Protein AF-I7LN81-F1 (afdb_monomer)

pLDDT: mean 77.47, std 14.79, range [37.19, 94.75]

Foldseek 3Di:
DDDDDCPDPVNVVPVPDDVVNVVVVVCVVVVHDDPPPPCPLDQDWFADPPPRDIGGSPDQADPPPRHGRDPVSVVVVVVVVVVVVVVCVVCVPVVVVVVVVVVVVPPPPDPDD

Radius of gyration: 24.92 Å; Cα contacts (8 Å, |Δi|>4): 66; chains: 1; bounding box: 51×46×60 Å

Nearest PDB structures (foldseek):
  7mnt-assembly1_B  TM=6.723E-01  e=8.403E-02  Homo sapiens
  7mns-assembly1_B  TM=6.674E-01  e=1.345E-01  Homo sapiens
  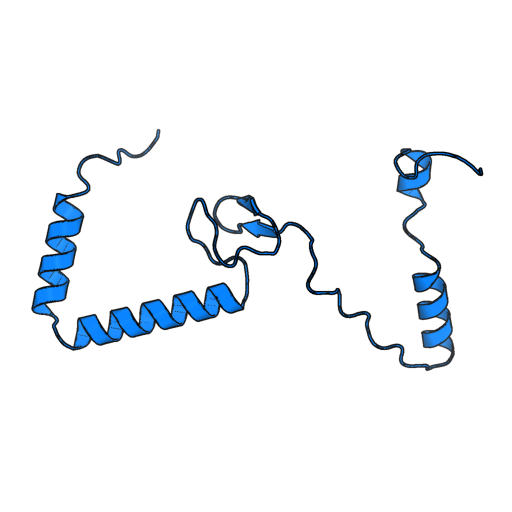7mnu-assembly1_B  TM=6.736E-01  e=2.301E-01  Homo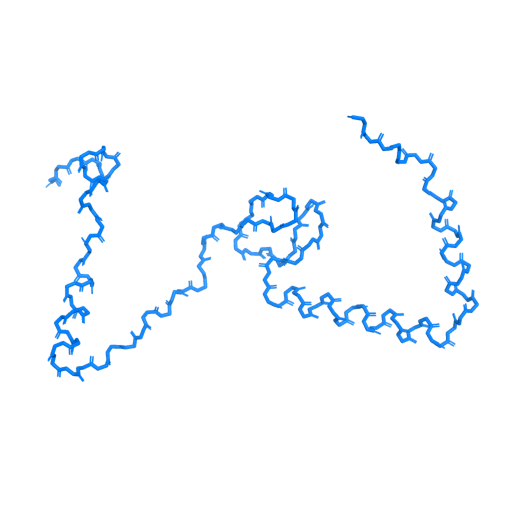 sapiens
  7mo4-assembly2_D  TM=6.783E-01  e=3.682E-01  Rattus norvegicus
  7r7j-assembly1_A  TM=5.900E-01  e=5.510E-01  Escherichia coli K-12

Solvent-accessible surface area (backbone atoms only — not comparable to full-atom values): 7149 Å² total; per-residue (Å²): 142,83,81,80,67,69,82,38,74,72,43,56,77,66,62,81,74,50,74,66,58,55,53,51,54,53,32,54,76,72,70,46,83,68,77,74,77,69,78,58,90,54,81,52,69,46,65,36,91,84,79,64,52,75,40,60,57,86,52,40,47,36,94,86,80,62,48,54,65,40,71,64,31,44,49,55,50,53,52,53,50,50,54,52,50,51,52,40,70,76,40,58,66,62,48,51,53,52,50,52,53,53,59,70,70,55,87,74,78,70,83,84,128

Sequence (113 aa):
MMWGSLSTDMLQTYGHLVDKDIDAAIAQLYGVVTPETETSDSLEPRQCPRCLSVWGPALQHCGVCGAPLTREGMADLDDALDELRDLIKQDQVQAIEAIQTLQEMEPSRSPAA

Structure (mmCIF, N/CA/C/O backbone):
data_AF-I7LN81-F1
#
_entry.id   AF-I7LN81-F1
#
loop_
_atom_site.group_PDB
_atom_site.id
_atom_site.type_symbol
_atom_site.label_atom_id
_atom_site.label_alt_id
_atom_site.label_comp_id
_atom_site.label_asym_id
_atom_site.label_entity_id
_atom_site.label_seq_id
_atom_site.pdbx_PDB_ins_code
_atom_site.Cartn_x
_atom_site.Cartn_y
_atom_site.Cartn_z
_atom_site.occupancy
_atom_site.B_iso_or_equiv
_atom_site.auth_seq_id
_atom_site.auth_comp_id
_atom_site.auth_asym_id
_atom_site.auth_atom_id
_atom_site.pdbx_PDB_model_num
ATOM 1 N N . MET A 1 1 ? 30.484 7.445 -25.315 1.00 51.81 1 MET A N 1
ATOM 2 C CA . MET A 1 1 ? 30.068 8.423 -26.345 1.00 51.81 1 MET A CA 1
ATOM 3 C C . MET A 1 1 ? 29.216 7.706 -27.373 1.00 51.81 1 MET A C 1
ATOM 5 O O . MET A 1 1 ? 29.751 6.798 -27.990 1.00 51.81 1 MET A O 1
ATOM 9 N N . MET A 1 2 ? 27.941 8.093 -27.508 1.00 42.47 2 MET A N 1
ATOM 10 C CA . MET A 1 2 ? 27.064 7.938 -28.689 1.00 42.47 2 MET A CA 1
ATOM 11 C C . MET A 1 2 ? 25.659 8.449 -28.250 1.00 42.47 2 MET A C 1
ATOM 13 O O . MET A 1 2 ? 24.943 7.730 -27.574 1.00 42.47 2 MET A O 1
ATOM 17 N N . TRP A 1 3 ? 25.334 9.706 -28.593 1.00 51.75 3 TRP A N 1
ATOM 18 C CA . TRP A 1 3 ? 23.990 10.311 -28.795 1.00 51.75 3 TRP A CA 1
ATOM 19 C C . TRP A 1 3 ? 22.941 10.358 -27.666 1.00 51.75 3 TRP A C 1
ATOM 21 O O . TRP A 1 3 ? 22.328 9.351 -27.358 1.00 51.75 3 TRP A O 1
ATOM 31 N N . GLY A 1 4 ? 22.621 11.586 -27.219 1.00 63.72 4 GLY A N 1
ATOM 32 C CA . GLY A 1 4 ? 21.273 12.017 -26.798 1.00 63.72 4 GLY A CA 1
ATOM 33 C C . GLY A 1 4 ? 20.687 11.393 -25.526 1.00 63.72 4 GLY A C 1
ATOM 34 O O . GLY A 1 4 ? 20.810 10.204 -25.267 1.00 63.72 4 GLY A O 1
ATOM 35 N N . SER A 1 5 ? 20.001 12.184 -24.702 1.00 69.81 5 SER A N 1
ATOM 36 C CA . SER A 1 5 ? 19.209 11.600 -23.618 1.00 69.81 5 SER A CA 1
ATOM 37 C C 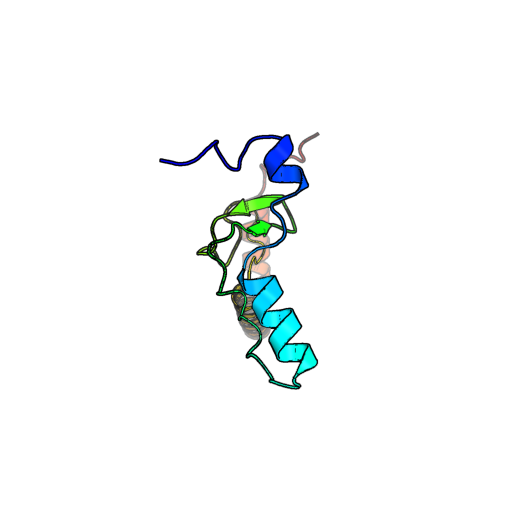. SER A 1 5 ? 18.012 10.840 -24.204 1.00 69.81 5 SER A C 1
ATOM 39 O O . SER A 1 5 ? 17.329 11.335 -25.102 1.00 69.81 5 SER A O 1
ATOM 41 N N . LEU A 1 6 ? 17.698 9.661 -23.657 1.00 64.94 6 LEU A N 1
ATOM 42 C CA . LEU A 1 6 ? 16.478 8.911 -24.006 1.00 64.94 6 LEU A CA 1
ATOM 43 C C . LEU A 1 6 ? 15.189 9.697 -23.706 1.00 64.94 6 LEU A C 1
ATOM 45 O O . LEU A 1 6 ? 14.111 9.295 -24.122 1.00 64.94 6 LEU A O 1
ATOM 49 N N . SER A 1 7 ? 15.293 10.821 -22.995 1.00 68.50 7 SER A N 1
ATOM 50 C CA . SER A 1 7 ? 14.193 11.722 -22.651 1.00 68.50 7 SER A CA 1
ATOM 51 C C . SER A 1 7 ? 13.798 12.709 -23.754 1.00 68.50 7 SER A C 1
ATOM 53 O O . SER A 1 7 ? 12.917 13.528 -23.521 1.00 68.50 7 SER A O 1
ATOM 55 N N . THR A 1 8 ? 14.450 12.706 -24.922 1.00 77.50 8 THR A N 1
ATOM 56 C CA . THR A 1 8 ? 13.989 13.554 -26.037 1.00 77.50 8 THR A CA 1
ATOM 57 C C . THR A 1 8 ? 12.657 13.043 -26.581 1.00 77.50 8 THR A C 1
ATOM 59 O O . THR A 1 8 ? 12.477 11.834 -26.712 1.00 77.50 8 THR A O 1
ATOM 62 N N . ASP A 1 9 ? 11.758 13.950 -26.970 1.00 70.94 9 ASP A N 1
ATOM 63 C CA . ASP A 1 9 ? 10.435 13.604 -27.522 1.00 70.94 9 ASP A CA 1
ATOM 64 C C . ASP A 1 9 ? 10.529 12.621 -28.700 1.00 70.94 9 ASP A C 1
ATOM 66 O O . ASP A 1 9 ? 9.734 11.687 -28.833 1.00 70.94 9 ASP A O 1
ATOM 70 N N . MET A 1 10 ? 11.562 12.789 -29.531 1.00 74.88 10 MET A N 1
ATOM 71 C CA . MET A 1 10 ? 11.813 11.921 -30.678 1.00 74.88 10 MET A CA 1
ATOM 72 C C . MET A 1 10 ? 12.206 10.503 -30.254 1.00 74.88 10 MET A C 1
ATOM 74 O O . MET A 1 10 ? 11.717 9.552 -30.847 1.00 74.88 10 MET A O 1
ATOM 78 N N . LEU A 1 11 ? 13.059 10.330 -29.238 1.00 69.50 11 LEU A N 1
ATOM 79 C CA . LEU A 1 11 ? 13.467 8.995 -28.781 1.00 69.50 11 LEU A CA 1
ATOM 80 C C . LEU A 1 11 ? 12.400 8.334 -27.903 1.00 69.50 11 LEU A C 1
ATOM 82 O O . LEU A 1 11 ? 12.218 7.126 -28.002 1.00 69.50 11 LEU A O 1
ATOM 86 N N . GLN A 1 12 ? 11.649 9.106 -27.115 1.00 73.38 12 GLN A N 1
ATOM 87 C CA . GLN A 1 12 ? 10.528 8.601 -26.315 1.00 73.38 12 GLN A CA 1
ATOM 88 C C . GLN A 1 12 ? 9.442 7.959 -27.177 1.00 73.38 12 GLN A C 1
ATOM 90 O O . GLN A 1 12 ? 8.915 6.922 -26.805 1.00 73.38 12 GLN A O 1
ATOM 95 N N . THR A 1 13 ? 9.155 8.532 -28.347 1.00 69.19 13 THR A N 1
ATOM 96 C CA . THR A 1 13 ? 8.112 8.025 -29.255 1.00 69.19 13 THR A CA 1
ATOM 97 C C . THR A 1 13 ? 8.449 6.648 -29.853 1.00 69.19 13 THR A C 1
ATOM 99 O O . THR A 1 13 ? 7.546 5.895 -30.210 1.00 69.19 13 THR A O 1
ATOM 102 N N . TYR A 1 14 ? 9.738 6.300 -29.975 1.00 64.88 14 TYR A N 1
ATOM 103 C CA . TYR A 1 14 ? 10.191 5.069 -30.646 1.00 64.88 14 TYR A CA 1
ATOM 104 C C . TYR A 1 14 ? 10.980 4.107 -29.738 1.00 64.88 14 TYR A C 1
ATOM 106 O O . TYR A 1 14 ? 11.253 2.979 -30.139 1.00 64.88 14 TYR A O 1
ATOM 114 N N . GLY A 1 15 ? 11.332 4.515 -28.517 1.00 71.62 15 GLY A N 1
ATOM 115 C CA . GLY A 1 15 ? 12.186 3.771 -27.582 1.00 71.62 15 GLY A CA 1
ATOM 116 C C . GLY A 1 15 ? 11.472 2.698 -26.760 1.00 71.62 15 GLY A C 1
ATOM 117 O O . GLY A 1 15 ? 11.936 2.353 -25.678 1.00 71.62 15 GLY A O 1
ATOM 118 N N . HIS A 1 16 ? 10.326 2.212 -27.231 1.00 72.56 16 HIS A N 1
ATOM 119 C CA . HIS A 1 16 ? 9.520 1.216 -26.522 1.00 72.56 16 HIS A CA 1
ATOM 120 C C . HIS A 1 16 ? 9.965 -0.226 -26.785 1.00 72.56 16 HIS A C 1
ATOM 122 O O . HIS A 1 16 ? 9.554 -1.114 -26.051 1.00 72.56 16 HIS A O 1
ATOM 128 N N . LEU A 1 17 ? 10.774 -0.453 -27.826 1.00 75.50 17 LEU A N 1
ATOM 129 C CA . LEU A 1 17 ? 11.372 -1.750 -28.130 1.00 75.50 17 LEU A CA 1
ATOM 130 C C . LEU A 1 17 ? 12.754 -1.831 -27.492 1.00 75.50 17 LEU A C 1
ATOM 132 O O . LEU A 1 17 ? 13.653 -1.060 -27.834 1.00 75.50 17 LEU A O 1
ATOM 136 N N . VAL A 1 18 ? 12.915 -2.785 -26.586 1.00 76.31 18 VAL A N 1
ATOM 137 C CA . VAL A 1 18 ? 14.189 -3.127 -25.957 1.00 76.31 18 VAL A CA 1
ATOM 138 C C . VAL A 1 18 ? 14.663 -4.465 -26.526 1.00 76.31 18 VAL A C 1
ATOM 140 O O . VAL A 1 18 ? 13.853 -5.286 -26.950 1.00 76.31 18 VAL A O 1
ATOM 143 N N . ASP A 1 19 ? 15.971 -4.726 -26.513 1.00 75.81 19 ASP A N 1
ATOM 144 C CA . ASP A 1 19 ? 16.558 -5.988 -27.001 1.00 75.81 19 ASP A CA 1
ATOM 145 C C . ASP A 1 19 ? 15.854 -7.234 -26.428 1.00 75.81 19 ASP A C 1
ATOM 147 O O . ASP A 1 19 ? 15.621 -8.216 -27.129 1.00 75.81 19 ASP A O 1
ATOM 151 N N . LYS A 1 20 ? 15.402 -7.147 -25.173 1.00 79.19 20 LYS A N 1
ATOM 152 C CA . LYS A 1 20 ? 14.633 -8.194 -24.495 1.00 79.19 20 LYS A CA 1
ATOM 153 C C . LYS A 1 20 ? 13.316 -8.547 -25.204 1.00 79.19 20 LYS A C 1
ATOM 155 O O . LYS A 1 20 ? 12.921 -9.711 -25.192 1.00 79.19 20 LYS A O 1
ATOM 160 N N . ASP A 1 21 ? 12.639 -7.575 -25.811 1.00 80.44 21 ASP A N 1
ATOM 161 C CA . ASP A 1 21 ? 11.388 -7.805 -26.543 1.00 80.44 21 ASP A CA 1
ATOM 162 C C . ASP A 1 21 ? 11.647 -8.596 -27.833 1.00 80.44 21 ASP A C 1
ATOM 164 O O . ASP A 1 21 ? 10.854 -9.459 -28.215 1.00 80.44 21 ASP A O 1
ATOM 168 N N . ILE A 1 22 ? 12.794 -8.344 -28.476 1.00 84.06 22 ILE A N 1
ATOM 169 C CA . ILE A 1 22 ? 13.252 -9.073 -29.664 1.00 84.06 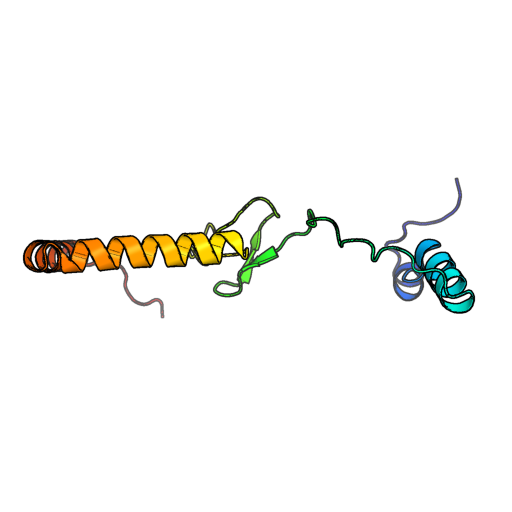22 ILE A CA 1
ATOM 170 C C . ILE A 1 22 ? 13.581 -10.520 -29.288 1.00 84.06 22 ILE A C 1
ATOM 172 O O . ILE A 1 22 ? 13.091 -11.450 -29.934 1.00 84.06 22 ILE A O 1
ATOM 176 N N . ASP A 1 23 ? 14.349 -10.719 -28.216 1.00 85.56 23 ASP A N 1
ATOM 177 C CA . ASP A 1 23 ? 14.709 -12.050 -27.720 1.00 85.56 23 ASP A CA 1
ATOM 178 C C . ASP A 1 23 ? 13.467 -12.867 -27.329 1.00 85.56 23 ASP A C 1
ATOM 180 O O . ASP A 1 23 ? 13.363 -14.048 -27.673 1.00 85.56 23 ASP A O 1
ATOM 184 N N . ALA A 1 24 ? 12.486 -12.236 -26.674 1.00 84.44 24 ALA A N 1
ATOM 185 C CA . ALA A 1 24 ? 11.224 -12.873 -26.308 1.00 84.44 24 ALA A CA 1
ATOM 186 C C . ALA A 1 24 ? 10.400 -13.289 -27.539 1.00 84.44 24 ALA A C 1
ATOM 188 O O . ALA A 1 24 ? 9.879 -14.406 -27.583 1.00 84.44 24 ALA A O 1
ATOM 189 N N . ALA A 1 25 ? 10.305 -12.431 -28.561 1.00 83.94 25 ALA A N 1
ATOM 190 C CA . ALA A 1 25 ? 9.597 -12.748 -29.801 1.00 83.94 25 ALA A CA 1
ATOM 191 C C . ALA A 1 25 ? 10.265 -13.904 -30.568 1.00 83.94 25 ALA A C 1
ATOM 193 O O . ALA A 1 25 ? 9.583 -14.797 -31.076 1.00 83.94 25 ALA A O 1
ATOM 194 N N . ILE A 1 26 ? 11.601 -13.925 -30.615 1.00 89.50 26 ILE A N 1
ATOM 195 C CA . ILE A 1 26 ? 12.370 -15.022 -31.215 1.00 89.50 26 ILE A CA 1
ATOM 196 C C . ILE A 1 26 ? 12.131 -16.322 -30.438 1.00 89.50 26 ILE A C 1
ATOM 198 O O . ILE A 1 26 ? 11.825 -17.346 -31.046 1.00 89.50 26 ILE A O 1
ATOM 202 N N . ALA A 1 27 ? 12.213 -16.295 -29.107 1.00 86.56 27 ALA A N 1
ATOM 203 C CA . ALA A 1 27 ? 11.977 -17.473 -28.276 1.00 86.56 27 ALA A CA 1
ATOM 204 C C . ALA A 1 27 ? 10.571 -18.064 -28.487 1.00 86.56 27 ALA A C 1
ATOM 206 O O . ALA A 1 27 ? 10.441 -19.276 -28.677 1.00 86.56 27 ALA A O 1
ATOM 207 N N . GLN A 1 28 ? 9.538 -17.215 -28.559 1.00 85.31 28 GLN A N 1
ATOM 208 C CA . GLN A 1 28 ? 8.163 -17.632 -28.858 1.00 85.31 28 GLN A CA 1
ATOM 209 C C . GLN A 1 28 ? 8.042 -18.324 -30.223 1.00 85.31 28 GLN A C 1
ATOM 211 O O . GLN A 1 28 ? 7.402 -19.372 -30.315 1.00 85.31 28 GLN A O 1
ATOM 216 N N . LEU A 1 29 ? 8.685 -17.792 -31.272 1.00 89.06 29 LEU A N 1
ATOM 217 C CA . LEU A 1 29 ? 8.679 -18.399 -32.613 1.00 89.06 29 LEU A CA 1
ATOM 218 C C . LEU A 1 29 ? 9.262 -19.818 -32.625 1.00 89.06 29 LEU A C 1
ATOM 220 O O . LEU A 1 29 ? 8.789 -20.670 -33.376 1.00 89.06 29 LEU A O 1
ATOM 224 N N . TYR A 1 30 ? 10.267 -20.083 -31.788 1.00 91.94 30 TYR A N 1
ATOM 225 C CA . TYR A 1 30 ? 10.892 -21.401 -31.658 1.00 91.94 30 TYR A CA 1
ATOM 226 C C . TYR A 1 30 ? 10.242 -22.289 -30.585 1.00 91.94 30 TYR A C 1
ATOM 228 O O . TYR A 1 30 ? 10.740 -23.382 -30.315 1.00 91.94 30 TYR A O 1
ATOM 236 N N . GLY A 1 31 ? 9.133 -21.852 -29.977 1.00 87.38 31 GLY A N 1
ATOM 237 C CA . GLY A 1 31 ? 8.433 -22.603 -28.932 1.00 87.38 31 GLY A CA 1
ATOM 238 C C . GLY A 1 31 ? 9.218 -22.722 -27.622 1.00 87.38 31 GLY A C 1
ATOM 239 O O . GLY A 1 31 ? 8.956 -23.623 -26.825 1.00 87.38 31 GLY A O 1
ATOM 240 N N . VAL A 1 32 ? 10.194 -21.841 -27.397 1.00 87.00 32 VAL A N 1
ATOM 241 C CA . VAL A 1 32 ? 10.969 -21.784 -26.158 1.00 87.00 32 VAL A CA 1
ATOM 242 C C . VAL A 1 32 ? 10.171 -20.986 -25.136 1.00 87.00 32 VAL A C 1
ATOM 244 O O . VAL A 1 32 ? 9.944 -19.789 -25.303 1.00 87.00 32 VAL A O 1
ATOM 247 N N . VAL A 1 33 ? 9.755 -21.651 -24.059 1.00 76.12 33 VAL A N 1
ATOM 248 C CA . VAL A 1 33 ? 9.120 -20.986 -22.919 1.00 76.12 33 VAL A CA 1
ATOM 249 C C . VAL A 1 33 ? 10.201 -20.223 -22.163 1.00 76.12 33 VAL A C 1
ATOM 251 O O . VAL A 1 33 ? 10.960 -20.799 -21.384 1.00 76.12 33 VAL A O 1
ATOM 254 N N . THR A 1 34 ? 10.300 -18.922 -22.411 1.00 68.19 34 THR A N 1
ATOM 255 C CA . THR A 1 34 ? 11.007 -18.027 -21.499 1.00 68.19 34 THR A CA 1
ATOM 256 C C . THR A 1 34 ? 10.149 -17.871 -20.249 1.00 68.19 34 THR A C 1
ATOM 258 O O . THR A 1 34 ? 8.943 -17.654 -20.402 1.00 68.19 34 THR A O 1
ATOM 261 N N . PRO A 1 35 ? 10.713 -17.971 -19.030 1.00 68.12 35 PRO A N 1
ATOM 262 C CA . PRO A 1 35 ? 9.971 -17.572 -17.844 1.00 68.12 35 PRO A CA 1
ATOM 263 C C . PRO A 1 35 ? 9.461 -16.153 -18.092 1.00 68.12 35 PRO A C 1
ATOM 265 O O . PRO A 1 35 ? 10.226 -15.309 -18.573 1.00 68.12 35 PRO A O 1
ATOM 268 N N . GLU A 1 36 ? 8.172 -15.904 -17.834 1.00 61.06 36 GLU A N 1
ATOM 269 C CA . GLU A 1 36 ? 7.694 -14.529 -17.732 1.00 61.06 36 GLU A CA 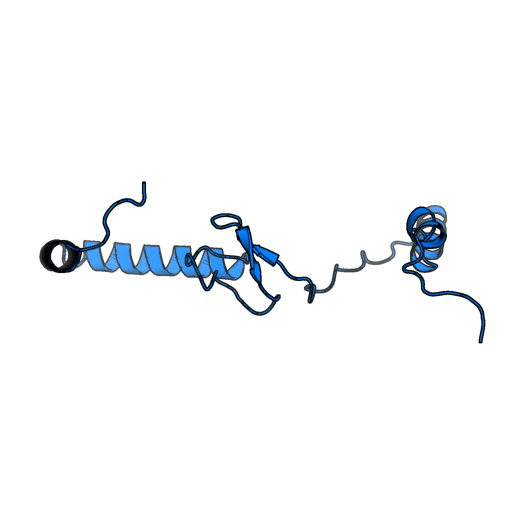1
ATOM 270 C C . GLU A 1 36 ? 8.698 -13.827 -16.829 1.00 61.06 36 GLU A C 1
ATOM 272 O O . GLU A 1 36 ? 9.042 -14.347 -15.763 1.00 61.06 36 GLU A O 1
ATOM 277 N N . THR A 1 37 ? 9.262 -12.703 -17.277 1.00 53.44 37 THR A N 1
ATOM 278 C CA . THR A 1 37 ? 9.907 -11.847 -16.296 1.00 53.44 37 THR A CA 1
ATOM 279 C C . THR A 1 37 ? 8.820 -11.529 -15.313 1.00 53.44 37 THR A C 1
ATOM 281 O O . THR A 1 37 ? 7.928 -10.748 -15.644 1.00 53.44 37 THR A O 1
ATOM 284 N N . GLU A 1 38 ? 8.897 -12.163 -14.147 1.00 50.12 38 GLU A N 1
ATOM 285 C CA . GLU A 1 38 ? 8.288 -11.648 -12.950 1.00 50.12 38 GLU A CA 1
ATOM 286 C C . GLU A 1 38 ? 8.645 -10.173 -12.996 1.00 50.12 38 GLU A C 1
ATOM 288 O O . GLU A 1 38 ? 9.825 -9.801 -12.992 1.00 50.12 38 GLU A O 1
ATOM 293 N N . THR A 1 39 ? 7.637 -9.335 -13.238 1.00 49.06 39 THR A N 1
ATOM 294 C CA . THR A 1 39 ? 7.705 -7.931 -12.882 1.00 49.06 39 THR A CA 1
ATOM 295 C C . THR A 1 39 ? 8.141 -7.989 -11.439 1.00 49.06 39 THR A C 1
ATOM 297 O O . THR A 1 39 ? 7.341 -8.341 -10.572 1.00 49.06 39 THR A O 1
ATOM 300 N N . SER A 1 40 ? 9.451 -7.814 -11.233 1.00 52.88 40 SER A N 1
ATOM 301 C CA . SER A 1 40 ? 10.079 -7.819 -9.925 1.00 52.88 40 SER A CA 1
ATOM 302 C C . SER A 1 40 ? 9.191 -6.973 -9.050 1.00 52.88 40 SER A C 1
ATOM 304 O O . SER A 1 40 ? 8.738 -5.953 -9.568 1.00 52.88 40 SER A O 1
ATOM 306 N N . ASP A 1 41 ? 8.945 -7.381 -7.811 1.00 56.97 41 ASP A N 1
ATOM 307 C CA . ASP A 1 41 ? 8.179 -6.612 -6.836 1.00 56.97 41 ASP A CA 1
ATOM 308 C C . ASP A 1 41 ? 8.640 -5.151 -6.889 1.00 56.97 41 ASP A C 1
ATOM 310 O O . ASP A 1 41 ? 9.741 -4.792 -6.459 1.00 56.97 41 ASP A O 1
ATOM 314 N N . SER A 1 42 ? 7.910 -4.359 -7.668 1.00 59.78 42 SER A N 1
ATOM 315 C CA . SER A 1 42 ? 8.577 -3.309 -8.424 1.00 59.78 42 SER A CA 1
ATOM 316 C C . SER A 1 42 ? 8.850 -2.203 -7.442 1.00 59.78 42 SER A C 1
ATOM 318 O O . SER A 1 42 ? 7.924 -1.771 -6.752 1.00 59.78 42 SER A O 1
ATOM 320 N N . LEU A 1 43 ? 10.076 -1.676 -7.423 1.00 72.38 43 LEU A N 1
ATOM 321 C CA . LEU A 1 43 ? 10.377 -0.446 -6.688 1.00 72.38 43 LEU A CA 1
ATOM 322 C C . LEU A 1 43 ? 9.593 0.772 -7.226 1.00 72.38 43 LEU A C 1
ATOM 324 O O . LEU A 1 43 ? 9.862 1.913 -6.852 1.00 72.38 43 LEU A O 1
ATOM 328 N N . GLU A 1 44 ? 8.641 0.531 -8.125 1.00 79.56 44 GLU A N 1
ATOM 329 C CA . GLU A 1 44 ? 7.716 1.497 -8.654 1.00 79.56 44 GLU A 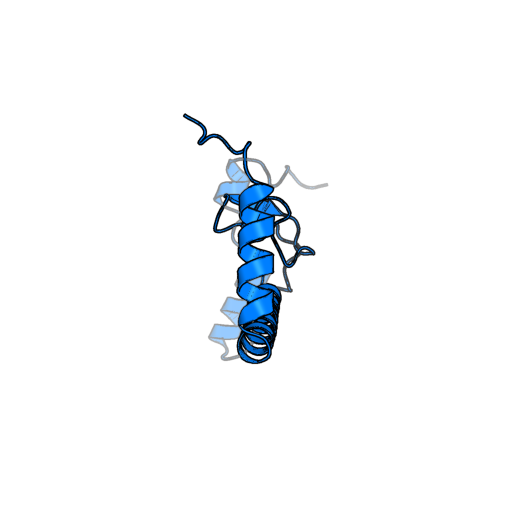CA 1
ATOM 330 C C . GLU A 1 44 ? 6.834 2.078 -7.547 1.00 79.56 44 GLU A C 1
ATOM 332 O O . GLU A 1 44 ? 6.356 1.374 -6.646 1.00 79.56 44 GLU A O 1
ATOM 337 N N . PRO A 1 45 ? 6.603 3.393 -7.617 1.00 85.75 45 PRO A N 1
ATOM 338 C CA . PRO A 1 45 ? 5.669 4.050 -6.735 1.00 85.75 45 PRO A CA 1
ATOM 339 C C . PRO A 1 45 ? 4.240 3.557 -6.995 1.00 85.75 45 PRO A C 1
ATOM 341 O O . PRO A 1 45 ? 3.818 3.386 -8.137 1.00 85.75 45 PRO A O 1
ATOM 344 N N . ARG A 1 46 ? 3.466 3.383 -5.923 1.00 87.12 46 ARG A N 1
ATOM 345 C CA . ARG A 1 46 ? 2.058 2.968 -5.965 1.00 87.12 46 ARG A CA 1
ATOM 346 C C . ARG A 1 46 ? 1.157 4.148 -5.619 1.00 87.12 46 ARG A C 1
ATOM 348 O O . ARG A 1 46 ? 1.461 4.930 -4.718 1.00 87.12 46 ARG A O 1
ATOM 355 N N . GLN A 1 47 ? 0.027 4.271 -6.309 1.00 91.38 47 GLN A N 1
ATOM 356 C CA . GLN A 1 47 ? -0.988 5.277 -6.000 1.00 91.38 47 GLN A CA 1
ATOM 357 C C . GLN A 1 47 ? -2.076 4.685 -5.099 1.00 91.38 47 GLN A C 1
ATOM 359 O O . GLN A 1 47 ? -2.619 3.619 -5.375 1.00 91.38 47 GLN A O 1
ATOM 364 N N . CYS A 1 48 ? -2.421 5.396 -4.025 1.00 93.00 48 CYS A N 1
ATOM 365 C CA . CYS A 1 48 ? -3.508 5.009 -3.137 1.00 93.00 48 CYS A CA 1
ATOM 366 C C . CYS A 1 48 ? -4.857 5.058 -3.879 1.00 93.00 48 CYS A C 1
ATOM 368 O O . CYS A 1 48 ? -5.228 6.129 -4.363 1.00 93.00 48 CYS A O 1
ATOM 370 N N . PRO A 1 49 ? -5.655 3.974 -3.887 1.00 89.06 49 PRO A N 1
ATOM 371 C CA . PRO A 1 49 ? -6.940 3.949 -4.592 1.00 89.06 49 PRO A CA 1
ATOM 372 C C . PRO A 1 49 ? -8.013 4.834 -3.936 1.00 89.06 49 PRO A C 1
ATOM 374 O O . PRO A 1 49 ? -9.024 5.140 -4.560 1.00 89.06 49 PRO A O 1
ATOM 377 N N . ARG A 1 50 ? -7.813 5.247 -2.674 1.00 93.12 50 ARG A N 1
ATOM 378 C CA . ARG A 1 50 ? -8.788 6.032 -1.902 1.00 93.12 50 ARG A CA 1
ATOM 379 C C . ARG A 1 50 ? -8.535 7.536 -1.968 1.00 93.12 50 ARG A C 1
ATOM 381 O O . ARG A 1 50 ? -9.453 8.292 -2.252 1.00 93.12 50 ARG A O 1
ATOM 388 N N . CYS A 1 51 ? -7.315 7.978 -1.657 1.00 94.75 51 CYS A N 1
ATOM 389 C CA . CYS A 1 51 ? -6.980 9.407 -1.578 1.00 94.75 51 CYS A CA 1
ATOM 390 C C . CYS A 1 51 ? -5.962 9.865 -2.631 1.00 94.75 51 CYS A C 1
ATOM 392 O O . CYS A 1 51 ? -5.505 11.002 -2.565 1.00 94.75 51 CYS A O 1
ATOM 394 N N . LEU A 1 52 ? -5.582 8.985 -3.566 1.00 92.69 52 LEU A N 1
ATOM 395 C CA . LEU A 1 52 ? -4.717 9.269 -4.721 1.00 92.69 52 LEU A CA 1
ATOM 396 C C . LEU A 1 52 ? -3.290 9.747 -4.397 1.00 92.69 52 LEU A C 1
ATOM 398 O O . LEU A 1 52 ? -2.547 10.121 -5.306 1.00 92.69 52 LEU A O 1
ATOM 402 N N . SER A 1 53 ? -2.871 9.691 -3.128 1.00 93.50 53 SER A N 1
ATOM 403 C CA . SER A 1 53 ? -1.484 9.949 -2.734 1.00 93.50 53 SER A CA 1
ATOM 404 C C . SER A 1 53 ? -0.561 8.858 -3.274 1.00 93.50 53 SER A C 1
ATOM 406 O O . SER A 1 53 ? -0.936 7.686 -3.334 1.00 93.50 53 SER A O 1
ATOM 408 N N . VAL A 1 54 ? 0.639 9.254 -3.690 1.00 92.12 54 VAL A N 1
ATOM 409 C CA . VAL A 1 54 ? 1.628 8.361 -4.300 1.00 92.12 54 VAL A CA 1
ATOM 410 C C . VAL A 1 54 ? 2.703 8.037 -3.271 1.00 92.12 54 VAL A C 1
ATOM 412 O O . VAL A 1 54 ? 3.267 8.943 -2.658 1.00 92.12 54 VAL A O 1
ATOM 415 N N . TRP A 1 55 ? 2.976 6.750 -3.085 1.00 90.62 55 TRP A N 1
ATOM 416 C CA . TRP A 1 55 ? 3.916 6.236 -2.094 1.00 90.62 55 TRP A CA 1
ATOM 417 C C . TRP A 1 55 ? 4.958 5.332 -2.732 1.00 90.62 55 TRP A C 1
ATOM 419 O O . TRP A 1 55 ? 4.731 4.749 -3.790 1.00 90.62 55 TRP A O 1
ATOM 429 N N . GLY A 1 56 ? 6.103 5.204 -2.064 1.00 88.06 56 GLY A N 1
ATOM 430 C CA . GLY A 1 56 ? 7.098 4.202 -2.421 1.00 88.06 56 GLY A CA 1
ATOM 431 C C . GLY A 1 56 ? 6.607 2.768 -2.157 1.00 88.06 56 GLY A C 1
ATOM 432 O O . GLY A 1 56 ? 5.625 2.567 -1.441 1.00 88.06 56 GLY A O 1
ATOM 433 N N . PRO A 1 57 ? 7.327 1.766 -2.679 1.00 85.75 57 PRO A N 1
ATOM 434 C CA . PRO A 1 57 ? 6.947 0.347 -2.644 1.00 85.75 57 PRO A CA 1
ATOM 435 C C . PRO A 1 57 ? 6.936 -0.267 -1.233 1.00 85.75 57 PRO A C 1
ATOM 437 O O . PRO A 1 57 ? 6.330 -1.308 -1.022 1.00 85.75 57 PRO A O 1
ATOM 440 N N . ALA A 1 58 ? 7.611 0.361 -0.265 1.00 86.00 58 ALA A N 1
ATOM 441 C CA . ALA A 1 58 ? 7.794 -0.186 1.078 1.00 86.00 58 ALA A CA 1
ATOM 442 C C . ALA A 1 58 ? 6.568 -0.029 1.997 1.00 86.00 58 ALA A C 1
ATOM 444 O O . ALA A 1 58 ? 6.522 -0.652 3.054 1.00 86.00 58 ALA A O 1
ATOM 445 N N . LEU A 1 59 ? 5.598 0.826 1.647 1.00 88.38 59 LEU A N 1
ATOM 446 C CA . LEU A 1 59 ? 4.426 1.064 2.492 1.00 88.38 59 LEU A CA 1
ATOM 447 C C . LEU A 1 59 ? 3.304 0.073 2.165 1.00 88.38 59 LEU A C 1
ATOM 449 O O . LEU A 1 59 ? 2.800 0.047 1.043 1.00 88.38 59 LEU A O 1
ATOM 453 N N . GLN A 1 60 ? 2.848 -0.665 3.179 1.00 91.06 60 GLN A N 1
ATOM 454 C CA . GLN A 1 60 ? 1.680 -1.549 3.071 1.00 91.06 60 GLN A CA 1
ATOM 455 C C . GLN A 1 60 ? 0.346 -0.798 3.185 1.00 91.06 60 GLN A C 1
ATOM 457 O O . GLN A 1 60 ? -0.652 -1.208 2.594 1.00 91.06 60 GLN A O 1
ATOM 462 N N . HIS A 1 61 ? 0.330 0.325 3.904 1.00 93.69 61 HIS A N 1
ATOM 463 C CA . HIS A 1 61 ? -0.843 1.170 4.121 1.00 93.69 61 HIS A CA 1
ATOM 464 C C . HIS A 1 61 ? -0.549 2.633 3.777 1.00 93.69 61 HIS A C 1
ATOM 466 O O . HIS A 1 61 ? 0.575 3.122 3.890 1.00 93.69 61 HIS A O 1
ATOM 472 N N . CYS A 1 62 ? -1.581 3.362 3.364 1.00 93.56 62 CYS A N 1
ATOM 473 C CA . CYS A 1 62 ? -1.472 4.774 3.032 1.00 93.56 62 CYS A CA 1
ATOM 474 C C . CYS A 1 62 ? -1.225 5.615 4.291 1.00 93.56 62 CYS A C 1
ATOM 476 O O . CYS A 1 62 ? -2.083 5.676 5.168 1.00 93.56 62 CYS A O 1
ATOM 478 N N . GLY A 1 63 ? -0.119 6.364 4.330 1.00 90.69 63 GLY A N 1
ATOM 479 C CA . GLY A 1 63 ? 0.206 7.256 5.453 1.00 90.69 63 GLY A CA 1
ATOM 480 C C . GLY A 1 63 ? -0.746 8.448 5.641 1.00 90.69 63 GLY A C 1
ATOM 481 O O . GLY A 1 63 ? -0.645 9.155 6.636 1.00 90.69 63 GLY A O 1
ATOM 482 N N . VAL A 1 64 ? -1.666 8.690 4.698 1.00 93.56 64 VAL A N 1
ATOM 483 C CA . VAL A 1 64 ? -2.658 9.780 4.780 1.00 93.56 64 VAL A CA 1
ATOM 484 C C . VAL A 1 64 ? -4.041 9.277 5.190 1.00 93.56 64 VAL A C 1
ATOM 486 O O . VAL A 1 64 ? -4.669 9.872 6.058 1.00 93.56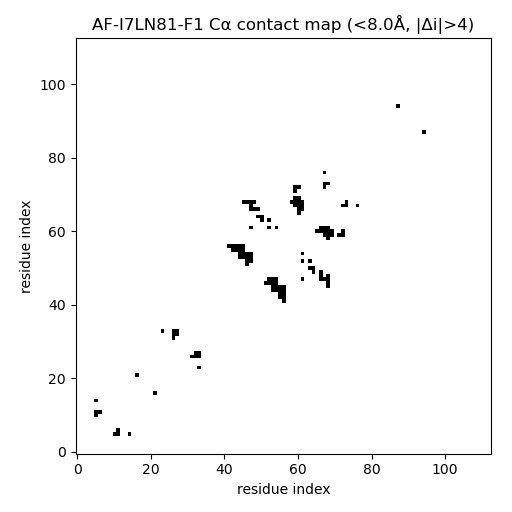 64 VAL A O 1
ATOM 489 N N . CYS A 1 65 ? -4.546 8.214 4.557 1.00 93.50 65 CYS A N 1
ATOM 490 C CA . CYS A 1 65 ? -5.923 7.748 4.776 1.00 93.50 65 CYS A CA 1
ATOM 491 C C . CYS A 1 65 ? -6.035 6.337 5.365 1.00 93.50 65 CYS A C 1
ATOM 493 O O . CYS A 1 65 ? -7.153 5.860 5.556 1.00 93.50 65 CYS A O 1
ATOM 495 N N . GLY A 1 66 ? -4.911 5.654 5.596 1.00 91.50 66 GLY A N 1
ATOM 496 C CA . GLY A 1 66 ? -4.864 4.301 6.155 1.00 91.50 66 GLY A CA 1
ATOM 497 C C . GLY A 1 66 ? -5.319 3.184 5.212 1.00 91.50 66 GLY A C 1
ATOM 498 O O . GLY A 1 66 ? -5.323 2.031 5.616 1.00 91.50 66 GLY A O 1
ATOM 499 N N . ALA A 1 67 ? -5.707 3.484 3.967 1.00 93.12 67 ALA A N 1
ATOM 500 C CA . ALA A 1 67 ? -6.139 2.451 3.025 1.00 93.12 67 ALA A CA 1
ATOM 501 C C . ALA A 1 67 ? -4.984 1.495 2.659 1.00 93.12 67 ALA A C 1
ATOM 503 O O . ALA A 1 67 ? -3.858 1.973 2.475 1.00 93.12 67 ALA A O 1
ATOM 504 N N . PRO A 1 68 ? -5.251 0.188 2.498 1.00 93.44 68 PRO A N 1
ATOM 505 C CA . PRO A 1 68 ? -4.230 -0.778 2.115 1.00 93.44 68 PRO A CA 1
ATOM 506 C C . PRO A 1 68 ? -3.739 -0.522 0.683 1.00 93.44 68 PRO A C 1
ATOM 508 O O . PRO A 1 68 ? -4.519 -0.193 -0.214 1.00 93.44 68 PRO A O 1
ATOM 511 N N . LEU A 1 69 ? -2.425 -0.633 0.484 1.00 91.88 69 LEU A N 1
ATOM 512 C CA . LEU A 1 69 ? -1.731 -0.407 -0.791 1.00 91.88 69 LEU A CA 1
ATOM 513 C C . LEU A 1 69 ? -1.257 -1.713 -1.444 1.00 91.88 69 LEU A C 1
ATOM 515 O O . LEU A 1 69 ? -0.951 -1.734 -2.638 1.00 91.88 69 LEU A O 1
ATOM 519 N N . THR A 1 70 ? -1.166 -2.793 -0.667 1.00 89.94 70 THR A N 1
ATOM 520 C CA . THR A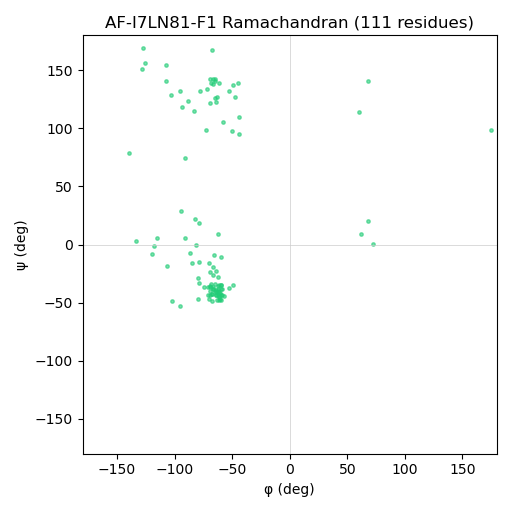 1 70 ? -0.702 -4.110 -1.120 1.00 89.94 70 THR A CA 1
ATOM 521 C C . THR A 1 70 ? -1.710 -5.195 -0.750 1.00 89.94 70 THR A C 1
ATOM 523 O O . THR A 1 70 ? -2.660 -4.942 -0.006 1.00 89.94 70 THR A O 1
ATOM 526 N N . ARG A 1 71 ? -1.534 -6.404 -1.298 1.00 87.75 71 ARG A N 1
ATOM 527 C CA . ARG A 1 71 ? -2.396 -7.546 -0.958 1.00 87.75 71 ARG A CA 1
ATOM 528 C C . ARG A 1 71 ? -2.213 -7.969 0.492 1.00 87.75 71 ARG A C 1
ATOM 530 O O . ARG A 1 71 ? -3.196 -8.262 1.156 1.00 87.75 71 ARG A O 1
ATOM 537 N N . GLU A 1 72 ? -0.979 -7.922 0.972 1.00 88.94 72 GLU A N 1
ATOM 538 C CA . GLU A 1 72 ? -0.620 -8.179 2.365 1.00 88.94 72 GLU A CA 1
ATOM 539 C C . GLU A 1 72 ? -1.313 -7.158 3.269 1.00 88.94 72 GLU A C 1
ATOM 541 O O . GLU A 1 72 ? -2.027 -7.548 4.178 1.00 88.94 72 GLU A O 1
ATOM 546 N N . GLY A 1 73 ? -1.246 -5.862 2.935 1.00 88.81 73 GLY A N 1
ATOM 547 C CA . GLY A 1 73 ? -1.941 -4.832 3.710 1.00 88.81 73 GLY A CA 1
ATOM 548 C C . GLY A 1 73 ? -3.470 -4.976 3.716 1.00 88.81 73 GLY A C 1
ATOM 549 O O . GLY A 1 73 ? -4.112 -4.534 4.665 1.00 88.81 73 GLY A O 1
ATOM 550 N N . MET A 1 74 ? -4.068 -5.570 2.673 1.00 91.19 74 MET A N 1
ATOM 551 C CA . MET A 1 74 ? -5.500 -5.906 2.672 1.00 91.19 74 MET A CA 1
ATOM 552 C C . MET A 1 74 ? -5.801 -7.055 3.638 1.00 91.19 74 MET A C 1
ATOM 554 O O . MET A 1 74 ? -6.724 -6.928 4.434 1.00 91.19 74 MET A O 1
ATOM 558 N N . ALA A 1 75 ? -5.003 -8.126 3.601 1.00 93.06 75 ALA A N 1
ATOM 559 C CA . ALA A 1 75 ? -5.148 -9.255 4.518 1.00 93.06 75 ALA A CA 1
ATOM 560 C C . ALA A 1 75 ? -4.947 -8.828 5.982 1.00 93.06 75 ALA A C 1
ATOM 562 O O . ALA A 1 75 ? -5.790 -9.127 6.817 1.00 93.06 75 ALA A O 1
ATOM 563 N N . ASP A 1 76 ? -3.909 -8.033 6.264 1.00 93.06 76 ASP A N 1
ATOM 564 C CA . ASP A 1 76 ? -3.623 -7.518 7.609 1.00 93.06 76 ASP A CA 1
ATOM 565 C C . ASP A 1 76 ? -4.793 -6.682 8.166 1.00 93.06 76 ASP A C 1
ATOM 567 O O . ASP A 1 76 ? -5.099 -6.729 9.359 1.00 93.06 76 ASP A O 1
ATOM 571 N N . LEU A 1 77 ? -5.457 -5.894 7.308 1.00 91.56 77 LEU A N 1
ATOM 572 C CA . LEU A 1 77 ? -6.624 -5.106 7.703 1.00 91.56 77 LEU A CA 1
ATOM 573 C C . LEU A 1 77 ? -7.834 -5.999 8.002 1.00 91.56 77 LEU A C 1
ATOM 575 O O . LEU A 1 77 ? -8.533 -5.748 8.983 1.00 91.56 77 LEU A O 1
ATOM 579 N N . ASP A 1 78 ? -8.087 -7.005 7.168 1.00 93.19 78 ASP A N 1
ATOM 580 C CA . ASP A 1 78 ? -9.191 -7.945 7.369 1.00 93.19 78 ASP A CA 1
ATOM 581 C C . ASP A 1 78 ? -8.998 -8.754 8.663 1.00 93.19 78 ASP A C 1
ATOM 583 O O . ASP A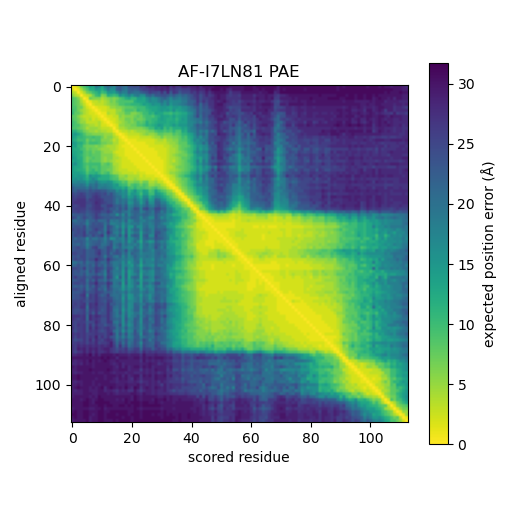 1 78 ? -9.927 -8.834 9.470 1.00 93.19 78 ASP A O 1
ATOM 587 N N . ASP A 1 79 ? -7.780 -9.236 8.926 1.00 94.06 79 ASP A N 1
ATOM 588 C CA . ASP A 1 79 ? -7.428 -9.952 10.157 1.00 94.06 79 ASP A CA 1
ATOM 589 C C . ASP A 1 79 ? -7.646 -9.070 11.399 1.00 94.06 79 ASP A C 1
ATOM 591 O O . ASP A 1 79 ? -8.305 -9.479 12.359 1.00 94.06 79 ASP A O 1
ATOM 595 N N . ALA A 1 80 ? -7.179 -7.816 11.367 1.00 90.25 80 ALA A N 1
ATOM 596 C CA . ALA A 1 80 ? -7.383 -6.872 12.467 1.00 90.25 80 ALA A CA 1
ATOM 597 C C . ALA A 1 80 ? -8.872 -6.561 12.717 1.00 90.25 80 ALA A C 1
ATOM 599 O O . ALA A 1 80 ? -9.298 -6.376 13.863 1.00 90.25 80 ALA A O 1
ATOM 600 N N . LEU A 1 81 ? -9.685 -6.493 11.657 1.00 91.06 81 LEU A N 1
ATOM 601 C CA . LEU A 1 81 ? -11.131 -6.295 11.770 1.00 91.06 81 LEU A CA 1
ATOM 602 C C . LEU A 1 81 ? -11.834 -7.520 12.362 1.00 91.06 81 LEU A C 1
ATOM 604 O O . LEU A 1 81 ? -12.791 -7.355 13.125 1.00 91.06 81 LEU A O 1
ATOM 608 N N . ASP A 1 82 ? -11.379 -8.726 12.032 1.00 93.44 82 ASP A N 1
ATOM 609 C CA . ASP A 1 82 ? -11.910 -9.962 12.599 1.00 93.44 82 ASP A CA 1
ATOM 610 C C . ASP A 1 82 ? -11.541 -10.118 14.081 1.00 93.44 82 ASP A C 1
ATOM 612 O O . ASP A 1 82 ? -12.418 -10.441 14.888 1.00 93.44 82 ASP A O 1
ATOM 616 N N . GLU A 1 83 ? -10.317 -9.765 14.484 1.00 90.44 83 GLU A N 1
ATOM 617 C CA . GLU A 1 83 ? -9.932 -9.708 15.902 1.00 90.44 83 GLU A CA 1
ATOM 618 C C . GLU A 1 83 ? -10.796 -8.715 16.691 1.00 90.44 83 GLU A C 1
ATOM 620 O O . GLU A 1 83 ? -11.349 -9.049 17.744 1.00 90.44 83 GLU A O 1
ATOM 625 N N . LEU A 1 84 ? -10.980 -7.500 16.160 1.00 86.94 84 LEU A N 1
ATOM 626 C CA . LEU A 1 84 ? -11.873 -6.495 16.745 1.00 86.94 84 LEU A CA 1
ATOM 627 C C . LEU A 1 84 ? -13.301 -7.025 16.878 1.00 86.94 84 LEU A C 1
ATOM 629 O O . LEU A 1 84 ? -13.945 -6.848 17.914 1.00 86.94 84 LEU A O 1
ATOM 633 N N . ARG A 1 85 ? -13.805 -7.693 15.840 1.00 87.75 85 ARG A N 1
ATOM 634 C CA . ARG A 1 85 ? -15.142 -8.286 15.838 1.00 87.75 85 ARG A CA 1
ATOM 635 C C . ARG A 1 85 ? -15.284 -9.349 16.923 1.00 87.75 85 ARG A C 1
ATOM 637 O O . ARG A 1 85 ? -16.331 -9.405 17.568 1.00 87.75 85 ARG A O 1
ATOM 644 N N . ASP A 1 86 ? -14.273 -10.182 17.131 1.00 89.25 86 ASP A N 1
ATOM 645 C CA . ASP A 1 86 ? -14.311 -11.225 18.152 1.00 89.25 86 ASP A CA 1
ATOM 646 C C . ASP A 1 86 ? -14.221 -10.661 19.572 1.00 89.25 86 ASP A C 1
ATOM 648 O O . ASP A 1 86 ? -14.954 -11.120 20.451 1.00 89.25 86 ASP A O 1
ATOM 652 N N . LEU A 1 87 ? -13.440 -9.602 19.786 1.00 83.75 87 LEU A N 1
ATOM 653 C CA . LEU A 1 87 ? -13.424 -8.867 21.055 1.00 83.75 87 LEU A CA 1
ATOM 654 C C . LEU A 1 87 ? -14.786 -8.228 21.364 1.00 83.75 87 LEU A C 1
ATOM 656 O O . LEU A 1 87 ? -15.294 -8.360 22.478 1.00 83.75 87 LEU A O 1
ATOM 660 N N . ILE A 1 88 ? -15.430 -7.609 20.369 1.00 82.12 88 ILE A N 1
ATOM 661 C CA . ILE A 1 88 ? -16.771 -7.016 20.522 1.00 82.12 88 ILE A CA 1
ATOM 662 C C . ILE A 1 88 ? -17.818 -8.080 20.894 1.00 82.12 88 ILE A C 1
ATOM 664 O O . ILE A 1 88 ? -18.740 -7.794 21.659 1.00 82.12 88 ILE A O 1
ATOM 668 N N . LYS A 1 89 ? -17.697 -9.314 20.382 1.00 81.94 89 LYS A N 1
ATOM 669 C CA . LYS A 1 89 ? -18.598 -10.421 20.755 1.00 81.94 89 LYS A CA 1
ATOM 670 C C . LYS A 1 89 ? -18.404 -10.877 22.201 1.00 81.94 89 LYS A C 1
ATOM 672 O O . LYS A 1 89 ? -19.370 -11.330 22.810 1.00 81.94 89 LYS A O 1
ATOM 677 N N . GLN A 1 90 ? -17.178 -10.820 22.721 1.00 79.00 90 GLN A N 1
ATOM 678 C CA . GLN A 1 90 ? -16.865 -11.294 24.070 1.00 79.00 90 GLN A CA 1
ATOM 679 C C . GLN A 1 90 ? -17.373 -10.340 25.153 1.00 79.00 90 GLN A C 1
ATOM 681 O O . GLN A 1 90 ? -17.846 -10.814 26.184 1.00 79.00 90 GLN A O 1
ATOM 686 N N . ASP A 1 91 ? -17.331 -9.026 24.916 1.00 68.44 91 ASP A N 1
ATOM 687 C CA . ASP A 1 91 ? -17.751 -8.030 25.906 1.00 68.44 91 ASP A CA 1
ATOM 688 C C . ASP A 1 91 ? -18.541 -6.875 25.266 1.00 68.44 91 ASP A C 1
ATOM 690 O O . ASP A 1 91 ? -18.047 -5.776 24.999 1.00 68.44 91 ASP A O 1
ATOM 694 N N . GLN A 1 92 ? -19.816 -7.154 24.985 1.00 66.31 92 GLN A N 1
ATOM 695 C CA . GLN A 1 92 ? -20.708 -6.255 24.248 1.00 66.31 92 GLN A CA 1
ATOM 696 C C . GLN A 1 92 ? -20.971 -4.926 24.985 1.00 66.31 92 GLN A C 1
ATOM 698 O O . GLN A 1 92 ? -21.318 -3.931 24.350 1.00 66.31 92 GLN A O 1
ATOM 703 N N . VAL A 1 93 ? -20.805 -4.893 26.313 1.00 66.50 93 VAL A N 1
ATOM 704 C CA . VAL A 1 93 ? -21.048 -3.701 27.145 1.00 66.50 93 VAL A CA 1
ATOM 705 C C . VAL A 1 93 ? -19.866 -2.735 27.063 1.00 66.50 93 VAL A C 1
ATOM 707 O O . VAL A 1 93 ? -20.064 -1.552 26.794 1.00 66.50 93 VAL A O 1
ATOM 710 N N . GLN A 1 94 ? -18.639 -3.245 27.197 1.00 69.62 94 GLN A N 1
ATOM 711 C CA . GLN A 1 94 ? -17.424 -2.429 27.098 1.00 69.62 94 GLN A CA 1
ATOM 712 C C . GLN A 1 94 ? -17.233 -1.847 25.688 1.00 69.62 94 GLN A C 1
ATOM 714 O O . GLN A 1 94 ? -16.791 -0.709 25.539 1.00 69.62 94 GLN A O 1
ATOM 719 N N . ALA A 1 95 ? -17.640 -2.580 24.645 1.00 64.62 95 ALA A N 1
ATOM 720 C CA . ALA A 1 95 ? -17.602 -2.082 23.270 1.00 64.62 95 ALA A CA 1
ATOM 721 C C . ALA A 1 95 ? -18.502 -0.847 23.055 1.00 64.62 95 ALA A C 1
ATOM 723 O O . ALA A 1 95 ? -18.118 0.081 22.343 1.00 64.62 95 ALA A O 1
ATOM 724 N N . ILE A 1 96 ? -19.685 -0.807 23.682 1.00 71.75 96 ILE A N 1
ATOM 725 C CA . ILE A 1 96 ? -20.607 0.337 23.585 1.00 71.75 96 ILE A CA 1
ATOM 726 C C . ILE A 1 96 ? -20.046 1.548 24.341 1.00 71.75 96 ILE A C 1
ATOM 728 O O . ILE A 1 96 ? -20.064 2.653 23.801 1.00 71.75 96 ILE A O 1
ATOM 732 N N . GLU A 1 97 ? -19.499 1.347 25.543 1.00 74.69 97 GLU A N 1
ATOM 733 C CA . GLU A 1 97 ? -18.863 2.417 26.331 1.00 74.69 97 GLU A CA 1
ATOM 734 C C . GLU A 1 97 ? -17.637 3.009 25.607 1.00 74.69 97 GLU A C 1
ATOM 736 O O . GLU A 1 97 ? -17.459 4.229 25.556 1.00 74.69 97 GLU A O 1
ATOM 741 N N . ALA A 1 98 ? -16.822 2.171 24.958 1.00 75.75 98 ALA A N 1
ATOM 742 C CA . ALA A 1 98 ? -15.686 2.620 24.152 1.00 75.75 98 ALA A CA 1
ATOM 743 C C . ALA A 1 98 ? -16.120 3.461 22.935 1.00 75.75 98 ALA A C 1
ATOM 745 O O . ALA A 1 98 ? -15.501 4.473 22.618 1.00 75.75 98 ALA A O 1
ATOM 746 N N . ILE A 1 99 ? -17.214 3.092 22.261 1.00 75.56 99 ILE A N 1
ATOM 747 C CA . ILE A 1 99 ? -17.749 3.882 21.140 1.00 75.56 99 ILE A CA 1
ATOM 748 C C . ILE A 1 99 ? -18.301 5.226 21.633 1.00 75.56 99 ILE A C 1
ATOM 750 O O . ILE A 1 99 ? -18.043 6.252 21.006 1.00 75.56 99 ILE A O 1
ATOM 754 N N . GLN A 1 100 ? -19.021 5.237 22.758 1.00 79.88 100 GLN A N 1
ATOM 755 C CA . GLN A 1 100 ? -19.566 6.463 23.352 1.00 79.88 100 GLN A CA 1
ATOM 756 C C . GLN A 1 100 ? -18.451 7.442 23.736 1.00 79.88 100 GLN A C 1
ATOM 758 O O . GLN A 1 100 ? -18.515 8.618 23.389 1.00 79.88 100 GLN A O 1
ATOM 763 N N . THR A 1 101 ? -17.381 6.946 24.356 1.00 79.19 101 THR A N 1
ATOM 764 C CA . THR A 1 101 ? -16.224 7.776 24.722 1.00 79.19 101 THR A CA 1
ATOM 765 C C . THR A 1 101 ? -15.464 8.307 23.501 1.00 79.19 101 THR A C 1
ATOM 767 O O . THR A 1 101 ? -15.069 9.472 23.491 1.00 79.19 101 THR A O 1
ATOM 770 N N . LEU A 1 102 ? -15.314 7.517 22.431 1.00 78.12 102 LEU A N 1
ATOM 771 C CA . LEU A 1 102 ? -14.716 7.992 21.175 1.00 78.12 102 LEU A CA 1
ATOM 772 C C . LEU A 1 102 ? -15.570 9.074 20.491 1.00 78.12 102 LEU A C 1
ATOM 774 O O . LEU A 1 102 ? -15.022 10.060 20.001 1.00 78.12 102 LEU A O 1
ATOM 778 N N . GLN A 1 103 ? -16.898 8.934 20.503 1.00 76.38 103 GLN A N 1
ATOM 779 C CA . GLN A 1 103 ? -17.827 9.935 19.962 1.00 76.38 103 GLN A CA 1
ATOM 780 C C . GLN A 1 103 ? -17.807 11.243 20.765 1.00 76.38 103 GLN A C 1
ATOM 782 O O . GLN A 1 103 ? -17.877 12.328 20.187 1.00 76.38 103 GLN A O 1
ATOM 787 N N . GLU A 1 104 ? -17.655 11.161 22.087 1.00 73.88 104 GLU A N 1
ATOM 788 C CA . GLU A 1 104 ? -17.491 12.329 22.961 1.00 73.88 104 GLU A CA 1
ATOM 789 C C . GLU A 1 104 ? -16.141 13.044 22.753 1.00 73.88 104 GLU A C 1
ATOM 791 O O . GLU A 1 104 ? -16.036 14.247 22.997 1.00 73.88 104 GLU A O 1
ATOM 796 N N . MET A 1 105 ? -15.122 12.338 22.246 1.00 61.09 105 MET A N 1
ATOM 797 C CA . MET A 1 105 ? -13.806 12.888 21.891 1.00 61.09 105 MET A CA 1
ATOM 798 C C . MET A 1 105 ? -13.719 13.459 20.458 1.00 61.09 105 MET A C 1
ATOM 800 O O . MET A 1 105 ? -12.733 14.128 20.139 1.00 61.09 105 MET A O 1
ATOM 804 N N . GLU A 1 106 ? -14.744 13.286 19.610 1.00 57.84 106 GLU A N 1
ATOM 805 C CA . GLU A 1 106 ? -14.819 13.818 18.233 1.00 57.84 106 GLU A CA 1
ATOM 806 C C . GLU A 1 106 ? -15.540 15.192 18.038 1.00 57.84 106 GLU A C 1
ATOM 808 O O . GLU A 1 106 ? -16.035 15.450 16.939 1.00 57.84 106 GLU A O 1
ATOM 813 N N . PRO A 1 107 ? -15.608 16.175 18.969 1.00 51.47 107 PRO A N 1
ATOM 814 C CA . PRO A 1 107 ? -16.412 17.380 18.730 1.00 51.47 107 PRO A CA 1
ATOM 815 C C . PRO A 1 107 ? -15.762 18.439 17.805 1.00 51.47 107 PRO A C 1
ATOM 817 O O . PRO A 1 107 ? -16.192 19.589 17.825 1.00 51.47 107 PRO A O 1
ATOM 820 N N . SER A 1 108 ? -14.741 18.126 16.987 1.00 50.66 108 SER A N 1
ATOM 821 C CA . SER A 1 108 ? -14.035 19.158 16.187 1.00 50.66 108 SER A CA 1
ATOM 822 C C . SER A 1 108 ? -13.756 18.872 14.707 1.00 50.66 108 SER A C 1
ATOM 824 O O . SER A 1 108 ? -13.197 19.740 14.033 1.00 50.66 108 SER A O 1
ATOM 826 N N . ARG A 1 109 ? -14.184 17.742 14.128 1.00 52.06 109 ARG A N 1
ATOM 827 C CA . ARG A 1 109 ? -14.028 17.534 12.675 1.00 52.06 109 ARG A CA 1
ATOM 828 C C . ARG A 1 109 ? -15.258 18.038 11.916 1.00 52.06 109 ARG A C 1
ATOM 830 O O . ARG A 1 109 ? -16.092 17.271 11.453 1.00 52.06 109 ARG A O 1
ATOM 837 N N . SER A 1 110 ? -15.360 19.365 11.815 1.00 41.81 110 SER A N 1
ATOM 838 C CA . SER A 1 110 ? -16.279 20.047 10.893 1.00 41.81 110 SER A CA 1
ATOM 839 C C . SER A 1 110 ? -16.147 19.456 9.480 1.00 41.81 110 SER A C 1
ATOM 841 O O . SER A 1 110 ? -15.012 19.253 9.033 1.00 41.81 110 SER A O 1
ATOM 843 N N . PRO A 1 111 ? -17.247 19.215 8.741 1.00 46.88 111 PRO A N 1
ATOM 844 C CA . PRO A 1 111 ? -17.147 18.882 7.328 1.00 46.88 111 PRO A CA 1
ATOM 845 C C . PRO A 1 111 ? -16.539 20.083 6.593 1.00 46.88 111 PRO A C 1
ATOM 847 O O . PRO A 1 111 ? -16.991 21.218 6.757 1.00 46.88 111 PRO A O 1
ATOM 850 N N . ALA A 1 112 ? -15.467 19.838 5.839 1.00 42.75 112 ALA A N 1
ATOM 851 C CA . ALA A 1 112 ? -14.899 20.818 4.926 1.00 42.75 112 ALA A CA 1
ATOM 852 C C . ALA A 1 112 ? -15.931 21.115 3.825 1.00 42.75 112 ALA A C 1
ATOM 854 O O . ALA A 1 112 ? -16.419 20.188 3.175 1.00 42.75 112 ALA A O 1
ATOM 855 N N . ALA A 1 113 ? -16.285 22.395 3.704 1.00 37.19 113 ALA A N 1
ATOM 856 C CA . ALA A 1 113 ? -17.036 22.971 2.593 1.00 37.19 113 ALA A CA 1
ATOM 857 C C . ALA A 1 113 ? -16.186 23.034 1.317 1.00 37.19 113 ALA A C 1
ATOM 859 O O . ALA A 1 113 ? -14.942 23.126 1.447 1.00 37.19 113 ALA A O 1
#

Mean predicted aligned error: 16.8 Å

Organism: Methanoculleus bourgensis (strain ATCC 43281 / DSM 3045 / OCM 15 / MS2) (NCBI:txid1201294)

Secondary structure (DSSP, 8-state):
-----TTSHHHHHHTT--HHHHHHHHHHHTT--PPP----S----EE-TTT--EE-TT-SB-TTT--B-SHHHHHHHHHHHHHHHHHHHH-HHHHHHHHHHHHHH-TT-PPP-